Protein AF-A0A3P1AJX9-F1 (afdb_monomer)

Secondary structure (DSSP, 8-state):
-HHHHHHHHHHHHHHHHHHHHHHHHHHHHTT-TTSBSSTT-S-BHHHHHHHHHHHHHHTT-HHHHHHHHH----GGGHHHHHHHHHHHHHHHHHHHHHHHHTT-

Organism: NCBI:txid2488729

Mean pred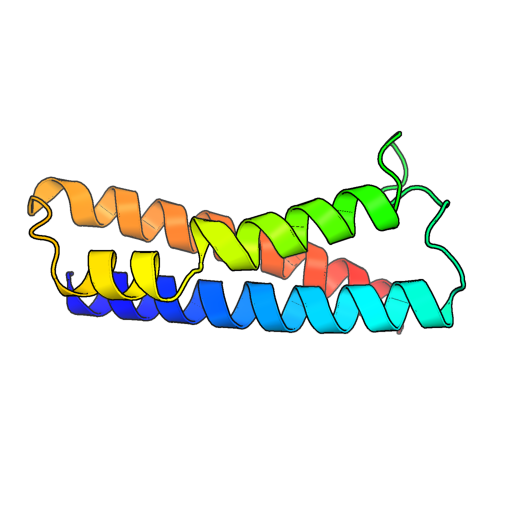icted aligned error: 4.12 Å

Radius of gyration: 15.66 Å; Cα contacts (8 Å, |Δi|>4): 70; chains: 1; bounding box: 35×26×46 Å

Solvent-accessible surface area (backbone atoms only — not comparable to full-atom values): 5819 Å² total; per-residue (Å²): 100,72,67,54,45,46,52,47,50,51,54,40,36,53,48,49,53,53,49,49,53,53,51,48,57,50,35,61,76,66,70,36,44,84,38,60,63,43,97,92,39,94,46,25,34,48,60,52,49,53,50,52,49,48,44,43,63,55,73,46,18,71,68,45,54,50,44,62,70,70,55,84,74,57,82,85,49,45,65,60,53,43,51,50,46,51,51,53,43,52,55,51,48,50,56,50,48,54,56,54,60,77,72,115

Foldseek 3Di:
DLVLLLVLLVLLLVLLVVLLVVLVVVCVVVVQQQPDPDPPDPQGSVNVSVVSVVCSCPVSNPVNSVCSNPDDDDPVCVVVSSVVSVVSSVVSVVVSCVVVVVVD

Sequence (104 aa):
MKKELIEKFERNRDQVNKFKSIYKDHTEKMKAWNNPAFFDSNVTNERYYNELNRTSMIEYSDEQYDAVKIHNFKLEDFPNLIAGLDSQFNALSLLYNEMLGKYN

Nearest PDB structures (foldseek):
  8rz0-assembly1_A  TM=3.842E-01  e=9.068E+00  synthetic construct

Structure (mmCIF, N/CA/C/O backbone):
data_AF-A0A3P1AJX9-F1
#
_entry.id   AF-A0A3P1AJX9-F1
#
loop_
_atom_site.group_PDB
_atom_site.id
_atom_site.type_symbol
_atom_site.label_atom_id
_atom_site.label_alt_id
_atom_site.label_comp_id
_atom_site.label_asym_id
_atom_site.label_entity_id
_atom_site.label_seq_id
_atom_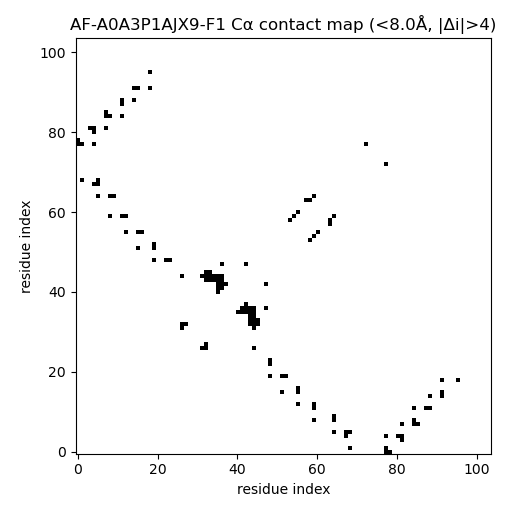site.pdbx_PDB_ins_code
_atom_site.Cartn_x
_atom_site.Cartn_y
_atom_site.Cartn_z
_atom_site.occupancy
_atom_site.B_iso_or_equiv
_atom_site.auth_seq_id
_atom_site.auth_comp_id
_atom_site.auth_asym_id
_atom_site.auth_atom_id
_atom_site.pdbx_PDB_model_num
ATOM 1 N N . MET A 1 1 ? -5.277 7.307 20.808 1.00 86.19 1 MET A N 1
ATOM 2 C CA . MET A 1 1 ? -5.073 5.927 20.321 1.00 86.19 1 MET A CA 1
ATOM 3 C C . MET A 1 1 ? -5.978 5.576 19.144 1.00 86.19 1 MET A C 1
ATOM 5 O O . MET A 1 1 ? -5.439 5.434 18.063 1.00 86.19 1 MET A O 1
ATOM 9 N N . LYS A 1 2 ? -7.320 5.539 19.256 1.00 90.88 2 LYS A N 1
ATOM 10 C CA . LYS A 1 2 ? -8.172 5.263 18.072 1.00 90.88 2 LYS A CA 1
ATOM 11 C C . LYS A 1 2 ? -8.046 6.295 16.945 1.00 90.88 2 LYS A C 1
ATOM 13 O O . LYS A 1 2 ? -7.870 5.915 15.797 1.00 90.88 2 LYS A O 1
ATOM 18 N N . LYS A 1 3 ? -8.068 7.589 17.283 1.00 93.50 3 LYS A N 1
ATOM 19 C CA . LYS A 1 3 ? -7.820 8.674 16.317 1.00 93.50 3 LYS A CA 1
ATOM 20 C C . LYS A 1 3 ? -6.470 8.510 15.605 1.00 93.50 3 LYS A C 1
ATOM 22 O O . LYS A 1 3 ? -6.417 8.543 14.388 1.00 93.50 3 LYS A O 1
ATOM 27 N N . GLU A 1 4 ? -5.418 8.255 16.376 1.00 95.50 4 GLU A N 1
ATOM 28 C CA . GLU A 1 4 ? -4.066 8.044 15.852 1.00 95.50 4 GLU A CA 1
ATOM 29 C C . GLU A 1 4 ? -3.985 6.823 14.926 1.00 95.50 4 GLU A C 1
ATOM 31 O O . GLU A 1 4 ? -3.413 6.919 13.851 1.00 95.50 4 GLU A O 1
ATOM 36 N N . LEU A 1 5 ? -4.615 5.699 15.284 1.00 95.06 5 LEU A N 1
ATOM 37 C CA . LEU A 1 5 ? -4.686 4.521 14.416 1.00 95.06 5 LEU A CA 1
ATOM 38 C C . LEU A 1 5 ? -5.309 4.854 13.049 1.00 95.06 5 LEU A C 1
ATOM 40 O O . LEU A 1 5 ? -4.773 4.449 12.021 1.00 95.06 5 LEU A O 1
ATOM 44 N N . ILE A 1 6 ? -6.409 5.615 13.042 1.00 95.62 6 ILE A N 1
ATOM 45 C CA . ILE A 1 6 ? -7.089 6.052 11.813 1.00 95.62 6 ILE A CA 1
ATOM 46 C C . ILE A 1 6 ? -6.166 6.954 10.982 1.00 95.62 6 ILE A C 1
ATOM 48 O O . ILE A 1 6 ? -5.990 6.706 9.794 1.00 95.62 6 ILE A O 1
ATOM 52 N N . GLU A 1 7 ? -5.534 7.952 11.606 1.00 97.00 7 GLU A N 1
ATOM 53 C CA . GLU A 1 7 ? -4.613 8.880 10.932 1.00 97.00 7 GLU A CA 1
ATOM 54 C C . GLU A 1 7 ? -3.401 8.151 10.330 1.00 97.00 7 GLU A C 1
ATOM 56 O O . GLU A 1 7 ? -2.986 8.436 9.207 1.00 97.00 7 GLU A O 1
ATOM 61 N N . LYS A 1 8 ? -2.839 7.173 11.050 1.00 97.12 8 LYS A N 1
ATOM 62 C CA . LYS A 1 8 ? -1.722 6.349 10.567 1.00 97.12 8 LYS A CA 1
ATOM 63 C C . LYS A 1 8 ? -2.141 5.458 9.403 1.00 97.12 8 LYS A C 1
ATOM 65 O O . LYS A 1 8 ? -1.379 5.319 8.449 1.00 97.12 8 LYS A O 1
ATOM 70 N N . PHE A 1 9 ? -3.335 4.874 9.468 1.00 96.88 9 PHE A N 1
ATOM 71 C CA . PHE A 1 9 ? -3.865 4.058 8.382 1.00 96.88 9 PHE A CA 1
ATOM 72 C C . PHE A 1 9 ? -4.075 4.900 7.118 1.00 96.88 9 PHE A C 1
ATOM 74 O O . PHE A 1 9 ? -3.626 4.515 6.042 1.00 96.88 9 PHE A O 1
ATOM 81 N N . GLU A 1 10 ? -4.699 6.071 7.255 1.00 96.75 10 GLU A N 1
ATOM 82 C CA . GLU A 1 10 ? -4.941 7.008 6.154 1.00 96.75 10 GLU A CA 1
ATOM 83 C C . GLU A 1 10 ? -3.632 7.484 5.516 1.00 96.75 10 GLU A C 1
ATOM 85 O O . GLU A 1 10 ? -3.457 7.378 4.304 1.00 96.75 10 GLU A O 1
ATOM 90 N N . ARG A 1 11 ? -2.647 7.870 6.337 1.00 97.00 11 ARG A N 1
ATOM 91 C CA . ARG A 1 11 ? -1.299 8.222 5.868 1.00 97.00 11 ARG A CA 1
ATOM 92 C C . ARG A 1 11 ? -0.677 7.107 5.021 1.00 97.00 11 ARG A C 1
ATOM 94 O O . ARG A 1 11 ? -0.081 7.380 3.979 1.00 97.00 11 ARG A O 1
ATOM 101 N N . ASN A 1 12 ? -0.774 5.859 5.472 1.00 96.94 12 ASN A N 1
ATOM 102 C CA . ASN A 1 12 ? -0.215 4.724 4.744 1.00 96.94 12 ASN A CA 1
ATOM 103 C C . ASN A 1 12 ? -0.970 4.458 3.434 1.00 96.94 12 ASN A C 1
ATOM 105 O O . ASN A 1 12 ? -0.336 4.222 2.404 1.00 96.94 12 ASN A O 1
ATOM 109 N N . ARG A 1 13 ? -2.304 4.547 3.453 1.00 95.88 13 ARG A N 1
ATOM 110 C CA . ARG A 1 13 ? -3.152 4.432 2.260 1.00 95.88 13 ARG A CA 1
ATOM 111 C C . ARG A 1 13 ? -2.741 5.442 1.189 1.00 95.88 13 ARG A C 1
ATOM 113 O O . ARG A 1 13 ? -2.521 5.065 0.035 1.00 95.88 13 ARG A O 1
ATOM 120 N N . ASP A 1 14 ? -2.592 6.706 1.570 1.00 95.06 14 ASP A N 1
ATOM 121 C CA . ASP A 1 14 ? -2.179 7.775 0.659 1.00 95.06 14 ASP A CA 1
ATOM 122 C C . ASP A 1 14 ? -0.787 7.518 0.087 1.00 95.06 14 ASP A C 1
ATOM 124 O O . ASP A 1 14 ? -0.551 7.677 -1.115 1.00 95.06 14 ASP A O 1
ATOM 128 N N . GLN A 1 15 ? 0.137 7.063 0.932 1.00 94.12 15 GLN A N 1
ATOM 129 C CA . GLN A 1 15 ? 1.492 6.749 0.508 1.00 94.12 15 GLN A CA 1
ATOM 130 C C . GLN A 1 15 ? 1.534 5.594 -0.499 1.00 94.12 15 GLN A C 1
ATOM 132 O O . GLN A 1 15 ? 2.220 5.709 -1.515 1.00 94.12 15 GLN A O 1
ATOM 137 N N . VAL A 1 16 ? 0.794 4.508 -0.255 1.00 95.12 16 VAL A N 1
ATOM 138 C CA . VAL A 1 16 ? 0.693 3.367 -1.179 1.00 95.12 16 VAL A CA 1
ATOM 139 C C . VAL A 1 16 ? 0.149 3.821 -2.527 1.00 95.12 16 VAL A C 1
ATOM 141 O O . VAL A 1 16 ? 0.734 3.502 -3.563 1.00 95.12 16 VAL A O 1
ATOM 144 N N . ASN A 1 17 ? -0.922 4.617 -2.535 1.00 93.81 17 ASN A N 1
ATOM 145 C CA . ASN A 1 17 ? -1.510 5.124 -3.774 1.00 93.81 17 ASN A CA 1
ATOM 146 C C . ASN A 1 17 ? -0.547 6.033 -4.545 1.00 93.81 17 ASN A C 1
ATOM 148 O O . ASN A 1 17 ? -0.385 5.877 -5.759 1.00 93.81 17 ASN A O 1
ATOM 152 N N . LYS A 1 18 ? 0.146 6.933 -3.842 1.00 92.62 18 LYS A N 1
ATOM 153 C CA . LYS A 1 18 ? 1.150 7.816 -4.438 1.00 92.62 18 LYS A CA 1
ATOM 154 C C . LYS A 1 18 ? 2.330 7.031 -5.015 1.00 92.62 18 LYS A C 1
ATOM 156 O O . LYS A 1 18 ? 2.706 7.256 -6.165 1.00 92.62 18 LYS A O 1
ATOM 161 N N . PHE A 1 19 ? 2.892 6.100 -4.243 1.00 92.88 19 PHE A N 1
ATOM 162 C CA . PHE A 1 19 ? 4.002 5.253 -4.679 1.00 92.88 19 PHE A CA 1
ATOM 163 C C . PHE A 1 19 ? 3.617 4.424 -5.904 1.00 92.88 19 PHE A C 1
ATOM 165 O O . PHE A 1 19 ? 4.357 4.409 -6.883 1.00 92.88 19 PHE A O 1
ATOM 172 N N . LYS A 1 20 ? 2.431 3.804 -5.888 1.00 94.25 20 LYS A N 1
ATOM 173 C CA . LYS A 1 20 ? 1.900 3.015 -7.004 1.00 94.25 20 LYS A CA 1
ATOM 174 C C . LYS A 1 20 ? 1.837 3.824 -8.300 1.00 94.25 20 LYS A C 1
ATOM 176 O O . LYS A 1 20 ? 2.265 3.325 -9.338 1.00 94.25 20 LYS A O 1
ATOM 181 N N . SER A 1 21 ? 1.314 5.051 -8.246 1.00 93.38 21 SER A N 1
ATOM 182 C CA . SER A 1 21 ? 1.235 5.925 -9.425 1.00 93.38 21 SER A CA 1
ATOM 183 C C . SER A 1 21 ? 2.624 6.235 -9.978 1.00 93.38 21 SER A C 1
ATOM 185 O O . SER A 1 21 ? 2.878 6.032 -11.158 1.00 93.38 21 SER A O 1
ATOM 187 N N . ILE A 1 22 ? 3.544 6.653 -9.108 1.00 91.69 22 ILE A N 1
ATOM 188 C CA . ILE A 1 22 ? 4.897 7.049 -9.514 1.00 91.69 22 ILE A CA 1
ATOM 189 C C . ILE A 1 22 ? 5.685 5.856 -10.055 1.00 91.69 22 ILE A C 1
ATOM 191 O O . ILE A 1 22 ? 6.372 5.984 -11.065 1.00 91.69 22 ILE A O 1
ATOM 195 N N . TYR A 1 23 ? 5.547 4.686 -9.428 1.00 93.62 23 TYR A N 1
ATOM 196 C CA . TYR A 1 23 ? 6.175 3.456 -9.895 1.00 93.62 23 TYR A CA 1
ATOM 197 C C . TYR A 1 23 ? 5.686 3.074 -11.295 1.00 93.62 23 TYR A C 1
ATOM 199 O O . TYR A 1 23 ? 6.505 2.787 -12.163 1.00 93.62 23 TYR A O 1
ATOM 207 N N . LYS A 1 24 ? 4.370 3.136 -11.545 1.00 94.88 24 LYS A N 1
ATOM 208 C CA . LYS A 1 24 ? 3.794 2.876 -12.872 1.00 94.88 24 LYS A CA 1
ATOM 209 C C . LYS A 1 24 ? 4.381 3.808 -13.926 1.00 94.88 24 LYS A C 1
ATOM 211 O O . LYS A 1 24 ? 4.941 3.330 -14.909 1.00 94.88 24 LYS A O 1
ATOM 216 N N . ASP A 1 25 ? 4.281 5.116 -13.698 1.00 93.19 25 ASP A N 1
ATOM 217 C CA . ASP A 1 25 ? 4.745 6.130 -14.649 1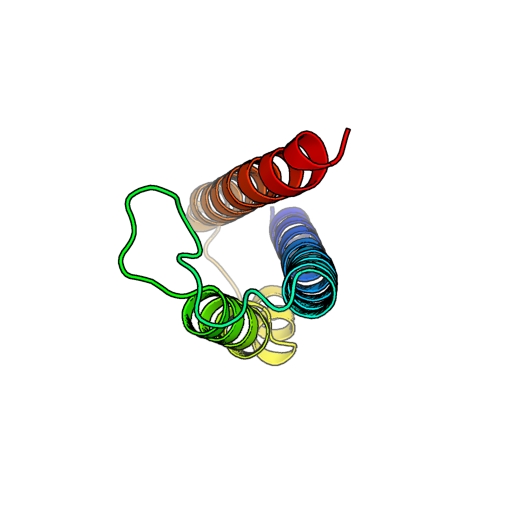.00 93.19 25 ASP A CA 1
ATOM 218 C C . ASP A 1 25 ? 6.237 5.944 -14.950 1.00 93.19 25 ASP A C 1
ATOM 220 O O . ASP A 1 25 ? 6.688 6.031 -16.096 1.00 93.19 25 ASP A O 1
ATOM 224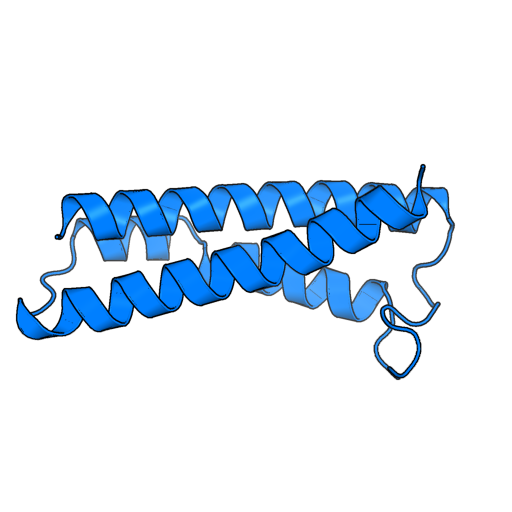 N N . HIS A 1 26 ? 7.010 5.627 -13.910 1.00 89.19 26 HIS A N 1
ATOM 225 C CA . HIS A 1 26 ? 8.422 5.322 -14.023 1.00 89.19 26 HIS A CA 1
ATOM 226 C C . HIS A 1 26 ? 8.682 4.092 -14.914 1.00 89.19 26 HIS A C 1
ATOM 228 O O . HIS A 1 26 ? 9.456 4.171 -15.876 1.00 89.19 26 HIS A O 1
ATOM 234 N N . THR A 1 27 ? 8.031 2.963 -14.624 1.00 92.19 27 THR A N 1
ATOM 235 C CA . THR A 1 27 ? 8.216 1.717 -15.377 1.00 92.19 27 THR A CA 1
ATOM 236 C C . THR A 1 27 ? 7.774 1.858 -16.836 1.00 92.19 27 THR A C 1
ATOM 238 O O . THR A 1 27 ? 8.460 1.349 -17.729 1.00 92.19 27 THR A O 1
ATOM 241 N N . GLU A 1 28 ? 6.687 2.589 -17.102 1.00 93.81 28 GLU A N 1
ATOM 242 C CA . GLU A 1 28 ? 6.214 2.898 -18.456 1.00 93.81 28 GLU A CA 1
ATOM 243 C C . GLU A 1 28 ? 7.225 3.745 -19.230 1.00 93.81 28 GLU A C 1
ATOM 245 O O . GLU A 1 28 ? 7.609 3.380 -20.345 1.00 93.81 28 GLU A O 1
ATOM 250 N N . LYS A 1 29 ? 7.722 4.832 -18.624 1.00 92.44 29 LYS A N 1
ATOM 251 C CA . LYS A 1 29 ? 8.718 5.722 -19.240 1.00 92.44 29 LYS A CA 1
ATOM 252 C C . LYS A 1 29 ? 9.997 4.977 -19.624 1.00 92.44 29 LYS A C 1
ATOM 254 O O . LYS A 1 29 ? 10.560 5.237 -20.686 1.00 92.44 29 LYS A O 1
ATOM 259 N N . MET A 1 30 ? 10.440 4.041 -18.787 1.00 90.56 30 MET A N 1
ATOM 260 C CA . MET A 1 30 ? 11.636 3.231 -19.039 1.00 90.56 30 MET A CA 1
ATOM 261 C C . MET A 1 30 ? 11.380 2.003 -19.919 1.00 90.56 30 MET A C 1
ATOM 263 O O . MET A 1 30 ? 12.334 1.314 -20.274 1.00 90.56 30 MET A O 1
ATOM 267 N N . LYS A 1 31 ? 10.117 1.701 -20.258 1.00 94.12 31 LYS A N 1
ATOM 268 C CA . LYS A 1 31 ? 9.706 0.460 -20.940 1.00 94.12 31 LYS A CA 1
ATOM 269 C C . LYS A 1 31 ? 10.256 -0.795 -20.243 1.00 94.12 31 LYS A C 1
ATOM 271 O O . LYS A 1 31 ? 10.696 -1.739 -20.894 1.00 94.12 31 LYS A O 1
ATOM 276 N N . ALA A 1 32 ? 10.241 -0.792 -18.911 1.00 92.69 32 ALA A N 1
ATOM 277 C CA . ALA A 1 32 ? 10.976 -1.743 -18.075 1.00 92.69 32 ALA A CA 1
ATOM 278 C C . ALA A 1 32 ? 10.090 -2.809 -17.405 1.00 92.69 32 ALA A C 1
ATOM 280 O O . ALA A 1 32 ? 10.540 -3.476 -16.478 1.00 92.69 32 ALA A O 1
ATOM 281 N N . TRP A 1 33 ? 8.845 -2.998 -17.852 1.00 94.50 33 TRP A N 1
ATOM 282 C CA . TRP A 1 33 ? 7.880 -3.915 -17.224 1.00 94.50 33 TRP A CA 1
ATOM 283 C C . TRP A 1 33 ? 8.418 -5.338 -17.001 1.00 94.50 33 TRP A C 1
ATOM 285 O O . TRP A 1 33 ? 8.210 -5.911 -15.932 1.00 94.50 33 TRP A O 1
ATOM 295 N N . ASN A 1 34 ? 9.184 -5.854 -17.966 1.00 95.44 34 ASN A N 1
ATOM 296 C CA . ASN A 1 34 ? 9.781 -7.193 -17.923 1.00 95.44 34 ASN A CA 1
ATOM 297 C C . ASN A 1 34 ? 11.156 -7.244 -17.237 1.00 95.44 34 ASN A C 1
ATOM 299 O O . ASN A 1 34 ? 11.701 -8.329 -17.044 1.00 95.44 34 ASN A O 1
ATOM 303 N N . ASN A 1 35 ? 11.728 -6.094 -16.874 1.00 92.94 35 ASN A N 1
ATOM 304 C CA . ASN A 1 35 ? 12.997 -6.044 -16.155 1.00 92.94 35 ASN A CA 1
ATOM 305 C C . ASN A 1 35 ? 12.778 -6.422 -14.680 1.00 92.94 35 ASN A C 1
ATOM 307 O O . ASN A 1 35 ? 11.671 -6.234 -14.162 1.00 92.94 35 ASN A O 1
ATOM 311 N N . PRO A 1 36 ? 13.822 -6.898 -13.982 1.00 92.62 36 PRO A N 1
ATOM 312 C CA . PRO A 1 36 ? 13.793 -7.060 -12.533 1.00 92.62 36 PRO A CA 1
ATOM 313 C C . PRO A 1 36 ? 13.373 -5.771 -11.812 1.00 92.62 36 PRO A C 1
ATOM 315 O O . PRO A 1 36 ? 13.853 -4.685 -12.141 1.00 92.62 36 PRO A O 1
ATOM 318 N N . ALA A 1 37 ? 12.493 -5.899 -10.817 1.00 88.69 37 ALA A N 1
ATOM 319 C CA . ALA A 1 37 ? 12.079 -4.805 -9.936 1.00 88.69 37 ALA A CA 1
ATOM 320 C C . ALA A 1 37 ? 13.186 -4.412 -8.947 1.00 88.69 37 ALA A C 1
ATOM 322 O O . ALA A 1 37 ? 13.313 -3.248 -8.569 1.00 88.69 37 ALA A O 1
ATOM 323 N N . PHE A 1 38 ? 14.014 -5.387 -8.563 1.00 86.19 38 PHE A N 1
ATOM 324 C CA . PHE A 1 38 ? 15.148 -5.222 -7.660 1.00 86.19 38 PHE A CA 1
ATOM 325 C C . PHE A 1 38 ? 16.368 -5.938 -8.238 1.00 86.19 38 PHE A C 1
ATOM 327 O O . PHE A 1 38 ? 16.219 -6.934 -8.942 1.00 86.19 38 PHE A O 1
ATOM 334 N N . PHE A 1 39 ? 17.565 -5.432 -7.930 1.00 80.88 39 PHE A N 1
ATOM 335 C CA . PHE A 1 39 ? 18.827 -5.884 -8.529 1.00 80.88 39 PHE A CA 1
ATOM 336 C C . PHE A 1 39 ? 19.072 -7.396 -8.364 1.00 80.88 39 PHE A C 1
ATOM 338 O O . PHE A 1 39 ? 19.468 -8.049 -9.324 1.00 80.88 39 PHE A O 1
ATOM 345 N N . ASP A 1 40 ? 18.726 -7.956 -7.201 1.00 78.25 40 ASP A N 1
ATOM 346 C CA . ASP A 1 40 ? 18.914 -9.378 -6.875 1.00 78.25 40 ASP A CA 1
ATOM 347 C C . ASP A 1 40 ? 17.607 -10.194 -6.905 1.00 78.25 40 ASP A C 1
ATOM 349 O O . ASP A 1 40 ? 17.513 -11.263 -6.300 1.00 78.25 40 ASP A O 1
ATOM 353 N N . SER A 1 41 ? 16.558 -9.694 -7.568 1.00 82.81 41 SER A N 1
ATOM 354 C CA . SER A 1 41 ? 15.242 -10.340 -7.574 1.00 82.81 41 SER A CA 1
ATOM 355 C C . SER A 1 41 ? 14.849 -10.874 -8.946 1.00 82.81 41 SER A C 1
ATOM 357 O O . SER A 1 41 ? 15.010 -10.235 -9.978 1.00 82.81 41 SER A O 1
ATOM 359 N N . ASN A 1 42 ? 14.219 -12.040 -8.939 1.00 88.44 42 ASN A N 1
ATOM 360 C CA . ASN A 1 42 ? 13.504 -12.645 -10.059 1.00 88.44 42 ASN A CA 1
ATOM 361 C C . ASN A 1 42 ? 12.051 -12.131 -10.196 1.00 88.44 42 ASN A C 1
ATOM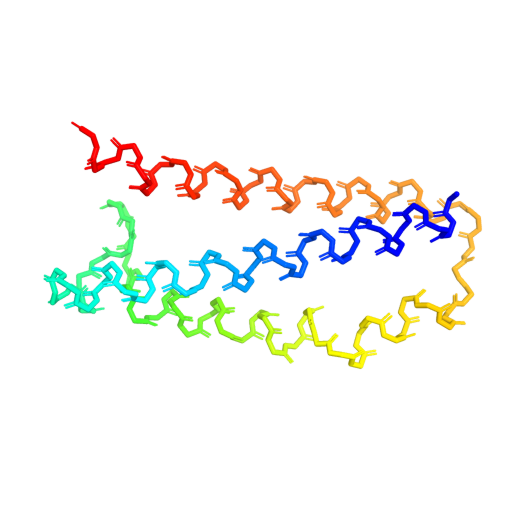 363 O O . ASN A 1 42 ? 11.275 -12.650 -10.999 1.00 88.44 42 ASN A O 1
ATOM 367 N N . VAL A 1 43 ? 11.664 -11.109 -9.427 1.00 92.44 43 VAL A N 1
ATOM 368 C CA . VAL A 1 43 ? 10.380 -10.411 -9.556 1.00 92.44 43 VAL A CA 1
ATOM 369 C C . VAL A 1 43 ? 10.508 -9.313 -10.609 1.00 92.44 43 VAL A C 1
ATOM 371 O O . VAL A 1 43 ? 11.363 -8.441 -10.489 1.00 92.44 43 VAL A O 1
ATOM 374 N N . THR A 1 44 ? 9.650 -9.334 -11.628 1.00 95.19 44 THR A N 1
ATOM 375 C CA . THR A 1 44 ? 9.587 -8.273 -12.644 1.00 95.19 44 THR A CA 1
ATOM 376 C C . THR A 1 44 ? 8.893 -7.019 -12.108 1.00 95.19 44 THR A C 1
ATOM 378 O O . THR A 1 44 ? 8.085 -7.106 -11.177 1.00 95.19 44 THR A O 1
ATOM 381 N N . ASN A 1 45 ? 9.156 -5.856 -12.714 1.00 94.06 45 ASN A N 1
ATOM 382 C CA . ASN A 1 45 ? 8.445 -4.615 -12.375 1.00 94.06 45 ASN A CA 1
ATOM 383 C C . ASN A 1 45 ? 6.919 -4.777 -12.516 1.00 94.06 45 ASN A C 1
ATOM 385 O O . ASN A 1 45 ? 6.170 -4.292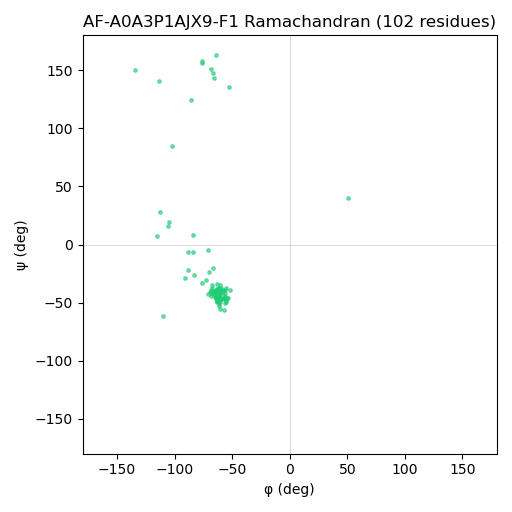 -11.673 1.00 94.06 45 ASN A O 1
ATOM 389 N N . GLU A 1 46 ? 6.449 -5.520 -13.523 1.00 95.94 46 GLU A N 1
ATOM 390 C CA . GLU A 1 46 ? 5.024 -5.846 -13.682 1.00 95.94 46 GLU A CA 1
ATOM 391 C C . GLU A 1 46 ? 4.471 -6.629 -12.489 1.00 95.94 46 GLU A C 1
ATOM 393 O O . GLU A 1 46 ? 3.445 -6.258 -11.916 1.00 95.94 46 GLU A O 1
ATOM 398 N N . ARG A 1 47 ? 5.161 -7.696 -12.071 1.00 95.81 47 ARG A N 1
ATOM 399 C CA . ARG A 1 47 ? 4.710 -8.516 -10.944 1.00 95.81 47 ARG A CA 1
ATOM 400 C C . ARG A 1 47 ? 4.684 -7.715 -9.645 1.00 95.81 47 ARG A C 1
ATOM 402 O O . ARG A 1 47 ? 3.735 -7.847 -8.878 1.00 95.81 47 ARG A O 1
ATOM 409 N N . TYR A 1 48 ? 5.695 -6.882 -9.409 1.00 94.19 48 TYR A N 1
ATOM 410 C CA . TYR A 1 48 ? 5.730 -6.020 -8.231 1.00 94.19 48 TYR A CA 1
ATOM 411 C C . TYR A 1 48 ? 4.627 -4.955 -8.264 1.00 94.19 48 TYR A C 1
ATOM 413 O O . TYR A 1 48 ? 3.933 -4.761 -7.268 1.00 94.19 48 TYR A O 1
ATOM 421 N N . TYR A 1 49 ? 4.391 -4.322 -9.416 1.00 95.44 49 TYR A N 1
ATOM 422 C CA . TYR A 1 49 ? 3.295 -3.368 -9.581 1.00 95.44 49 TYR A CA 1
ATOM 423 C C . TYR A 1 49 ? 1.922 -4.000 -9.333 1.00 95.44 49 TYR A C 1
ATOM 425 O O . TYR A 1 49 ? 1.080 -3.402 -8.664 1.00 95.44 49 TYR A O 1
ATOM 433 N N . ASN A 1 50 ? 1.697 -5.218 -9.828 1.00 95.88 50 ASN A N 1
ATOM 434 C CA . ASN A 1 50 ? 0.455 -5.943 -9.578 1.00 95.88 50 ASN A CA 1
ATOM 435 C C . ASN A 1 50 ? 0.247 -6.212 -8.084 1.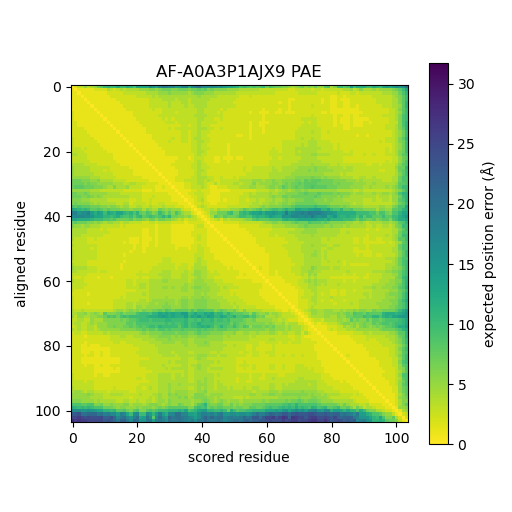00 95.88 50 ASN A C 1
ATOM 437 O O . ASN A 1 50 ? -0.877 -6.079 -7.598 1.00 95.88 50 ASN A O 1
ATOM 441 N N . GLU A 1 51 ? 1.317 -6.510 -7.345 1.00 94.44 51 GLU A N 1
ATOM 442 C CA . GLU A 1 51 ? 1.246 -6.672 -5.893 1.00 94.44 51 GLU A CA 1
ATOM 443 C C . GLU A 1 51 ? 0.951 -5.343 -5.184 1.00 94.44 51 GLU A C 1
ATOM 445 O O . GLU A 1 51 ? 0.039 -5.289 -4.364 1.00 94.44 51 GLU A O 1
ATOM 450 N N . LEU A 1 52 ? 1.612 -4.241 -5.563 1.00 93.50 52 LEU A N 1
ATOM 451 C CA . LEU A 1 52 ? 1.274 -2.902 -5.055 1.00 93.50 52 LEU A CA 1
ATOM 452 C C . LEU A 1 52 ? -0.191 -2.548 -5.319 1.00 93.50 52 LEU A C 1
ATOM 454 O O . LEU A 1 52 ? -0.870 -1.978 -4.461 1.00 93.50 52 LEU A O 1
ATOM 458 N N . ASN A 1 53 ? -0.692 -2.875 -6.512 1.00 95.12 53 ASN A N 1
ATOM 459 C CA . ASN A 1 53 ? -2.079 -2.633 -6.863 1.00 95.12 53 ASN A CA 1
ATOM 460 C C . ASN A 1 53 ? -3.019 -3.477 -5.996 1.00 95.12 53 ASN A C 1
ATOM 462 O O . ASN A 1 53 ? -3.961 -2.927 -5.424 1.00 95.12 53 ASN A O 1
ATOM 466 N N . ARG A 1 54 ? -2.722 -4.768 -5.807 1.00 95.31 54 ARG A N 1
ATOM 467 C CA . ARG A 1 54 ? -3.458 -5.655 -4.897 1.00 95.31 54 ARG A CA 1
ATOM 468 C C . ARG A 1 54 ? -3.481 -5.099 -3.472 1.00 95.31 54 ARG A C 1
ATOM 470 O O . ARG A 1 54 ? -4.561 -4.960 -2.906 1.00 95.31 54 ARG A O 1
ATOM 477 N N . THR A 1 55 ? -2.331 -4.724 -2.916 1.00 93.31 55 THR A N 1
ATOM 478 C CA . THR A 1 55 ? -2.221 -4.126 -1.576 1.00 93.31 55 THR A CA 1
ATOM 479 C C . THR A 1 55 ? -3.063 -2.857 -1.464 1.00 93.31 55 THR A C 1
ATOM 481 O O . THR A 1 55 ? -3.829 -2.714 -0.513 1.00 93.31 55 THR A O 1
ATOM 484 N N . SER A 1 56 ? -3.014 -1.970 -2.465 1.00 94.06 56 SER A N 1
ATOM 485 C CA . SER A 1 56 ? -3.838 -0.752 -2.470 1.00 94.06 56 SER A CA 1
ATOM 486 C C . SER A 1 56 ? -5.344 -1.036 -2.501 1.00 94.06 56 SER A C 1
ATOM 488 O O . SER A 1 56 ? -6.116 -0.296 -1.905 1.00 94.06 56 SER A O 1
ATOM 490 N N . MET A 1 57 ? -5.760 -2.109 -3.182 1.00 94.38 57 MET A N 1
ATOM 491 C CA . MET A 1 57 ? -7.168 -2.462 -3.375 1.00 94.38 57 MET A CA 1
ATOM 492 C C . MET A 1 57 ? -7.745 -3.333 -2.263 1.00 94.38 57 MET A C 1
ATOM 494 O O . MET A 1 57 ? -8.960 -3.398 -2.140 1.00 94.38 57 MET A O 1
ATOM 498 N N . ILE A 1 58 ? -6.910 -4.047 -1.508 1.00 93.75 58 ILE A N 1
ATOM 499 C CA . ILE A 1 58 ? -7.365 -4.995 -0.486 1.00 93.75 58 ILE A CA 1
ATOM 500 C C . ILE A 1 58 ? -7.041 -4.455 0.901 1.00 93.75 58 ILE A C 1
ATOM 502 O O . ILE A 1 58 ? -7.948 -4.210 1.693 1.00 93.75 58 ILE A O 1
ATOM 506 N N . GLU A 1 59 ? -5.756 -4.250 1.186 1.00 92.81 59 GLU A N 1
ATOM 507 C CA . GLU A 1 59 ? -5.265 -3.907 2.526 1.00 92.81 59 GLU A CA 1
ATOM 508 C C . GLU A 1 59 ? -5.551 -2.444 2.880 1.00 92.81 59 GLU A C 1
ATOM 510 O O . GLU A 1 59 ? -5.863 -2.141 4.027 1.00 92.81 59 GLU A O 1
ATOM 515 N N . TYR A 1 60 ? -5.525 -1.559 1.881 1.00 95.12 60 TYR A N 1
ATOM 516 C CA . TYR A 1 60 ? -5.821 -0.127 2.016 1.00 95.12 60 TYR A CA 1
ATOM 517 C C . TYR A 1 60 ? -7.115 0.296 1.304 1.00 95.12 60 TYR A C 1
ATOM 519 O O . TYR A 1 60 ? -7.259 1.445 0.875 1.00 95.12 60 TYR A O 1
ATOM 527 N N . SER A 1 61 ? -8.051 -0.646 1.180 1.00 93.88 61 SER A N 1
ATOM 528 C CA . SER A 1 61 ? -9.388 -0.418 0.627 1.00 93.88 61 SER A CA 1
ATOM 529 C C . SER A 1 61 ? -10.224 0.546 1.472 1.00 93.88 61 SER A C 1
ATOM 531 O O . SER A 1 61 ? -9.934 0.786 2.650 1.00 93.88 61 SER A O 1
ATOM 533 N N . ASP A 1 62 ? -11.292 1.081 0.875 1.00 92.44 62 ASP A N 1
ATOM 534 C CA . ASP A 1 62 ? -12.285 1.873 1.605 1.00 92.44 62 ASP A CA 1
ATOM 535 C C . ASP A 1 62 ? -12.969 1.034 2.688 1.00 92.44 62 ASP A C 1
ATOM 537 O O . ASP A 1 62 ? -13.142 1.502 3.810 1.00 92.44 62 ASP A O 1
ATOM 541 N N . GLU A 1 63 ? -13.247 -0.239 2.406 1.00 93.69 63 GLU A N 1
ATOM 542 C CA . GLU A 1 63 ? -13.838 -1.165 3.366 1.00 93.69 63 GLU A CA 1
ATOM 543 C C . GLU A 1 63 ? -12.932 -1.389 4.582 1.00 93.69 63 GLU A C 1
ATOM 545 O O . GLU A 1 63 ? -13.417 -1.402 5.714 1.00 93.69 63 GLU A O 1
ATOM 550 N N . GLN A 1 64 ? -11.616 -1.533 4.383 1.00 93.31 64 GLN A N 1
ATOM 551 C CA . GLN A 1 64 ? -10.669 -1.635 5.500 1.00 93.31 64 GLN A CA 1
ATOM 552 C C . GLN A 1 64 ? -10.548 -0.318 6.266 1.00 93.31 64 GLN A C 1
ATOM 554 O O . GLN A 1 64 ? -10.496 -0.324 7.497 1.00 93.31 64 GLN A O 1
ATOM 559 N N . TYR A 1 65 ? -10.550 0.819 5.570 1.00 92.62 65 TYR A N 1
ATOM 560 C CA . TYR A 1 65 ? -10.519 2.125 6.222 1.00 92.62 65 TYR A CA 1
ATOM 561 C C . TYR A 1 65 ? -11.752 2.345 7.108 1.00 92.62 65 TYR A C 1
ATOM 563 O O . TYR A 1 65 ? -11.630 2.761 8.265 1.00 92.62 65 TYR A O 1
ATOM 571 N N . ASP A 1 66 ? -12.935 1.998 6.606 1.00 92.88 66 ASP A N 1
ATOM 572 C CA . ASP A 1 66 ? -14.176 2.056 7.369 1.00 92.88 66 ASP A CA 1
ATOM 573 C C . ASP A 1 66 ? -14.171 1.055 8.524 1.00 92.88 66 ASP A C 1
ATOM 575 O O . ASP A 1 66 ? -14.555 1.415 9.641 1.00 92.88 66 ASP A O 1
ATOM 579 N N . ALA A 1 67 ? -13.643 -0.156 8.314 1.00 91.38 67 ALA A N 1
ATOM 580 C CA . ALA A 1 67 ? -13.453 -1.134 9.378 1.00 91.38 67 ALA A CA 1
ATOM 581 C C . ALA A 1 67 ? -12.598 -0.562 10.520 1.00 91.38 67 ALA A C 1
ATOM 583 O O . ALA A 1 67 ? -13.006 -0.640 11.676 1.00 91.38 67 ALA A O 1
ATOM 584 N N . VAL A 1 68 ? -11.473 0.099 10.231 1.00 90.88 68 VAL A N 1
ATOM 585 C CA . VAL A 1 68 ? -10.621 0.728 11.261 1.00 90.88 68 VAL A CA 1
ATOM 586 C C . VAL A 1 68 ? -11.372 1.814 12.046 1.00 90.88 68 VAL A C 1
ATOM 588 O O . VAL A 1 68 ? -11.180 1.954 13.260 1.00 90.88 68 VAL A O 1
ATOM 591 N N . LYS A 1 69 ? -12.275 2.559 11.399 1.00 89.81 69 LYS A N 1
ATOM 592 C CA . LYS A 1 69 ? -13.091 3.592 12.060 1.00 89.81 69 LYS A CA 1
ATOM 593 C C . LY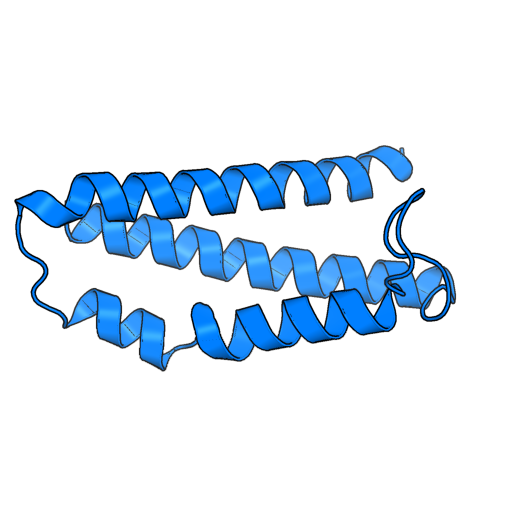S A 1 69 ? -14.152 3.008 12.983 1.00 89.81 69 LYS A C 1
ATOM 595 O O . LYS A 1 69 ? -14.357 3.526 14.084 1.00 89.81 69 LYS A O 1
ATOM 600 N N . ILE A 1 70 ? -14.839 1.951 12.560 1.00 90.88 70 ILE A N 1
ATOM 601 C CA . ILE A 1 70 ? -15.987 1.408 13.300 1.00 90.88 70 ILE A CA 1
ATOM 602 C C . ILE A 1 70 ? -15.586 0.329 14.304 1.00 90.88 70 ILE A C 1
ATOM 604 O O . ILE A 1 70 ? -16.237 0.192 15.337 1.00 90.88 70 ILE A O 1
ATOM 608 N N . HIS A 1 71 ? -14.503 -0.404 14.046 1.00 88.81 71 HIS A N 1
ATOM 609 C CA . HIS A 1 71 ? -14.101 -1.530 14.874 1.00 88.81 71 HIS A CA 1
ATOM 610 C C . HIS A 1 71 ? -13.683 -1.074 16.278 1.00 88.81 71 HIS A C 1
ATOM 612 O O . HIS A 1 71 ? -13.087 -0.006 16.483 1.00 88.81 71 HIS A O 1
ATOM 618 N N . ASN A 1 72 ? -14.026 -1.898 17.265 1.00 84.56 72 ASN A N 1
ATOM 619 C CA . ASN A 1 72 ? -13.689 -1.680 18.665 1.00 84.56 72 ASN A CA 1
ATOM 620 C C . ASN A 1 72 ? -12.510 -2.573 19.038 1.00 84.56 72 ASN A C 1
ATOM 622 O O . ASN A 1 72 ? -12.683 -3.673 19.554 1.00 84.56 72 ASN A O 1
ATOM 626 N N . PHE A 1 73 ? -11.309 -2.074 18.757 1.00 85.44 73 PHE A N 1
ATOM 627 C CA . PHE A 1 73 ? -10.065 -2.693 19.202 1.00 85.44 73 PHE A CA 1
ATOM 628 C C . PHE A 1 73 ? -9.939 -2.610 20.722 1.00 85.44 73 PHE A C 1
ATOM 630 O O . PHE A 1 73 ? -10.384 -1.631 21.337 1.00 85.44 73 PHE A O 1
ATOM 637 N N . LYS A 1 74 ? -9.299 -3.612 21.333 1.00 88.12 74 LYS A N 1
ATOM 638 C CA . LYS A 1 74 ? -8.958 -3.525 22.751 1.00 88.12 74 LYS A CA 1
ATOM 639 C C . LYS A 1 74 ? -7.885 -2.468 22.947 1.00 88.12 74 LYS A C 1
ATOM 641 O O . LYS A 1 74 ? -7.070 -2.206 22.062 1.00 88.12 74 LYS A O 1
ATOM 646 N N . LEU A 1 75 ? -7.883 -1.855 24.128 1.00 85.75 75 LEU A N 1
ATOM 647 C CA . LEU A 1 75 ? -6.951 -0.776 24.430 1.00 85.75 75 LEU A CA 1
ATOM 648 C C . LEU A 1 75 ? -5.485 -1.243 24.312 1.00 85.75 75 LEU A C 1
ATOM 650 O O . LEU A 1 75 ? -4.643 -0.493 23.820 1.00 85.75 75 LEU A O 1
ATOM 654 N N . GLU A 1 76 ? -5.203 -2.486 24.714 1.00 91.69 76 GLU A N 1
ATOM 655 C CA . GLU A 1 76 ? -3.873 -3.099 24.629 1.00 91.69 76 GLU A CA 1
ATOM 656 C C . GLU A 1 76 ? -3.363 -3.349 23.198 1.00 91.69 76 GLU A C 1
ATOM 658 O O . GLU A 1 76 ? -2.153 -3.458 23.004 1.00 91.69 76 GLU A O 1
ATOM 663 N N . ASP A 1 77 ? -4.241 -3.391 22.190 1.00 91.44 77 ASP A N 1
ATOM 664 C CA . ASP A 1 77 ? -3.858 -3.716 20.809 1.00 91.44 77 ASP A CA 1
ATOM 665 C C . ASP A 1 77 ? -3.317 -2.493 20.048 1.00 91.44 77 ASP A C 1
ATOM 667 O O . ASP A 1 77 ? -2.515 -2.630 19.120 1.00 91.44 77 ASP A O 1
ATOM 671 N N . PHE A 1 78 ? -3.730 -1.280 20.440 1.00 92.19 78 PHE A N 1
ATOM 672 C CA . PHE A 1 78 ? -3.395 -0.044 19.721 1.00 92.19 78 PHE A CA 1
ATOM 673 C C . PHE A 1 78 ? -1.892 0.178 19.507 1.00 92.19 78 PHE A C 1
ATOM 675 O O . PHE A 1 78 ? -1.529 0.512 18.377 1.00 92.19 78 PHE A O 1
ATOM 682 N N . PRO A 1 79 ? -1.006 0.003 20.511 1.00 94.69 79 PRO A N 1
ATOM 683 C CA . PRO A 1 79 ? 0.424 0.232 20.318 1.00 94.69 79 PRO A CA 1
ATOM 684 C C . PRO A 1 79 ? 1.022 -0.652 19.220 1.00 94.69 79 PRO A C 1
ATOM 686 O O . PRO A 1 79 ? 1.776 -0.163 18.381 1.00 94.69 79 PRO A O 1
ATOM 689 N N . ASN A 1 80 ? 0.636 -1.930 19.175 1.00 95.38 80 ASN A N 1
ATOM 690 C CA . ASN A 1 80 ? 1.139 -2.877 18.181 1.00 95.38 80 ASN A CA 1
ATOM 691 C C . ASN A 1 80 ? 0.616 -2.553 16.777 1.00 95.38 80 ASN A C 1
ATOM 693 O O . ASN A 1 80 ? 1.377 -2.594 15.811 1.00 95.38 80 ASN A O 1
ATOM 697 N N . LEU A 1 81 ? -0.663 -2.183 16.665 1.00 94.56 81 LEU A N 1
ATOM 698 C CA . LEU A 1 81 ? -1.263 -1.781 15.391 1.00 94.56 81 LEU A CA 1
ATOM 699 C C . LEU A 1 81 ? -0.603 -0.513 14.830 1.00 94.56 81 LEU A C 1
ATOM 701 O O . LEU A 1 81 ? -0.239 -0.471 13.656 1.00 94.56 81 LEU A O 1
ATOM 705 N N . ILE A 1 82 ? -0.395 0.500 15.675 1.00 96.06 82 ILE A N 1
ATOM 706 C CA . ILE A 1 82 ? 0.264 1.755 15.289 1.00 96.06 82 ILE A CA 1
ATOM 707 C C . ILE A 1 82 ? 1.722 1.501 14.891 1.00 96.06 82 ILE A C 1
ATOM 709 O O . ILE A 1 82 ? 2.154 1.976 13.840 1.00 96.06 82 ILE A O 1
ATOM 713 N N . ALA A 1 83 ? 2.464 0.708 15.671 1.00 97.19 83 ALA A N 1
ATOM 714 C CA . ALA A 1 83 ? 3.846 0.352 15.353 1.00 97.19 83 ALA A CA 1
ATOM 715 C C . ALA A 1 83 ? 3.957 -0.407 14.020 1.00 97.19 83 ALA A C 1
ATOM 717 O O . ALA A 1 83 ? 4.864 -0.142 13.229 1.00 97.19 83 ALA A O 1
ATOM 718 N N . GLY A 1 84 ? 3.008 -1.305 13.736 1.00 97.00 84 GLY A N 1
ATOM 719 C CA . GLY A 1 84 ? 2.913 -1.995 12.451 1.00 97.00 84 GLY A CA 1
ATOM 720 C C . GLY A 1 84 ? 2.716 -1.025 11.286 1.00 97.00 84 GLY A C 1
ATOM 721 O O . GLY A 1 84 ? 3.449 -1.092 10.298 1.00 97.00 84 GLY A O 1
ATOM 722 N N . LEU A 1 85 ? 1.790 -0.070 11.420 1.00 96.88 85 LEU A N 1
ATOM 723 C CA . LEU A 1 85 ? 1.562 0.960 10.402 1.00 96.88 85 LEU A CA 1
ATOM 724 C C . LEU A 1 85 ? 2.791 1.856 10.204 1.00 96.88 85 LEU A C 1
ATOM 726 O O . LEU A 1 85 ? 3.142 2.169 9.068 1.00 96.88 85 LEU A O 1
ATOM 730 N N . ASP A 1 86 ? 3.484 2.248 11.272 1.00 97.62 86 ASP A N 1
ATOM 731 C CA . ASP A 1 86 ? 4.718 3.032 11.163 1.00 97.62 86 ASP A CA 1
ATOM 732 C C . ASP A 1 86 ? 5.851 2.257 10.483 1.00 97.62 86 ASP A C 1
ATOM 734 O O . ASP A 1 86 ? 6.555 2.813 9.639 1.00 97.62 86 ASP A O 1
ATOM 738 N N . SER A 1 87 ? 5.998 0.965 10.776 1.00 97.12 87 SER A N 1
ATOM 739 C CA . SER A 1 87 ? 6.977 0.110 10.101 1.00 97.12 87 SER A CA 1
ATOM 740 C C . SER A 1 87 ? 6.707 0.013 8.594 1.00 97.12 87 SER A C 1
ATOM 742 O O . SER A 1 87 ? 7.621 0.220 7.793 1.00 97.12 87 SER A O 1
ATOM 744 N N . GLN A 1 88 ? 5.448 -0.207 8.202 1.00 94.19 88 GLN A N 1
ATOM 745 C CA . GLN A 1 88 ? 5.044 -0.271 6.792 1.00 94.19 88 GLN A CA 1
ATOM 746 C C . GLN A 1 88 ? 5.291 1.058 6.062 1.00 94.19 88 GLN A C 1
ATOM 748 O O . GLN A 1 88 ? 5.844 1.062 4.961 1.00 94.19 88 GLN A O 1
ATOM 753 N N . PHE A 1 89 ? 4.953 2.187 6.695 1.00 95.81 89 PHE A N 1
ATOM 754 C CA . PHE A 1 89 ? 5.200 3.524 6.149 1.00 95.81 89 PHE A CA 1
ATOM 755 C C . PHE A 1 89 ? 6.688 3.778 5.896 1.00 95.81 89 PHE A C 1
ATOM 757 O O . PHE A 1 89 ? 7.086 4.268 4.836 1.00 95.81 89 PHE A O 1
ATOM 764 N N . ASN A 1 90 ? 7.531 3.439 6.871 1.00 94.25 90 ASN A N 1
ATOM 765 C CA . ASN A 1 90 ? 8.972 3.643 6.774 1.00 94.25 90 ASN A CA 1
ATOM 766 C C . ASN A 1 90 ? 9.590 2.767 5.678 1.00 94.25 90 ASN A C 1
ATOM 768 O O . ASN A 1 90 ? 10.389 3.265 4.885 1.00 94.25 90 ASN A O 1
ATOM 772 N N . ALA A 1 91 ? 9.178 1.499 5.586 1.00 91.38 91 ALA A N 1
ATOM 773 C CA . ALA A 1 91 ? 9.647 0.587 4.545 1.00 91.38 91 ALA A CA 1
ATOM 774 C C . ALA A 1 91 ? 9.294 1.099 3.139 1.00 91.38 91 ALA A C 1
ATOM 776 O O . ALA A 1 91 ? 10.158 1.171 2.265 1.00 91.38 91 ALA A O 1
ATOM 777 N N . LEU A 1 92 ? 8.048 1.533 2.931 1.00 91.25 92 LEU A N 1
ATOM 778 C CA . LEU A 1 92 ? 7.622 2.084 1.647 1.00 91.25 92 LEU A CA 1
ATOM 779 C C . LEU A 1 92 ? 8.299 3.429 1.338 1.00 91.25 92 LEU A C 1
ATOM 781 O O . LEU A 1 92 ? 8.630 3.702 0.185 1.00 91.25 92 LEU A O 1
ATOM 785 N N . SER A 1 93 ? 8.549 4.257 2.357 1.00 90.25 93 SER A N 1
ATOM 786 C CA . SER A 1 93 ? 9.262 5.534 2.198 1.00 90.25 93 SER A CA 1
ATOM 787 C C . SER A 1 93 ? 10.687 5.321 1.710 1.00 90.25 93 SER A C 1
ATOM 789 O O . SER A 1 93 ? 11.157 6.070 0.857 1.00 90.25 93 SER A O 1
ATOM 791 N N . LEU A 1 94 ? 11.366 4.297 2.231 1.00 90.12 94 LEU A N 1
ATOM 792 C CA . LEU A 1 94 ? 12.715 3.949 1.804 1.00 90.12 94 LEU A CA 1
ATOM 793 C C . LEU A 1 94 ? 12.728 3.576 0.318 1.00 90.12 94 LEU A C 1
ATOM 795 O O . LEU A 1 94 ? 13.462 4.190 -0.448 1.00 90.12 94 LEU A O 1
ATOM 799 N N . LEU A 1 95 ? 11.840 2.672 -0.104 1.00 85.81 95 LEU A N 1
ATOM 800 C CA . LEU A 1 95 ? 11.711 2.267 -1.509 1.00 85.81 95 LEU A CA 1
ATOM 801 C C . LEU A 1 95 ? 11.349 3.442 -2.426 1.00 85.81 95 LEU A C 1
ATOM 803 O O . LEU A 1 95 ? 11.867 3.561 -3.536 1.00 85.81 95 LEU A O 1
ATOM 807 N N . TYR A 1 96 ? 10.476 4.339 -1.966 1.00 85.81 96 TYR A N 1
ATOM 808 C CA . TYR A 1 96 ? 10.128 5.561 -2.687 1.00 85.81 96 TYR A CA 1
ATOM 809 C C . TYR A 1 96 ? 11.327 6.485 -2.879 1.00 85.81 96 TYR A C 1
ATOM 811 O O . TYR A 1 96 ? 11.576 6.954 -3.990 1.00 85.81 96 TYR A O 1
ATOM 819 N N . ASN A 1 97 ? 12.090 6.717 -1.815 1.00 85.69 97 ASN A N 1
ATOM 820 C CA . ASN A 1 97 ? 13.273 7.566 -1.860 1.00 85.69 97 ASN A CA 1
ATOM 821 C C . ASN A 1 97 ? 14.386 6.942 -2.703 1.00 85.69 97 ASN A C 1
ATOM 823 O O . ASN A 1 97 ? 15.048 7.665 -3.437 1.00 85.69 97 ASN A O 1
ATOM 827 N N . GLU A 1 98 ? 14.575 5.624 -2.653 1.00 83.50 98 GLU A N 1
ATOM 828 C CA . GLU A 1 98 ? 15.507 4.913 -3.533 1.00 83.50 98 GLU A CA 1
ATOM 829 C C . GLU A 1 98 ? 15.103 5.034 -5.000 1.00 83.50 98 GLU A C 1
ATOM 831 O O . GLU A 1 98 ? 15.959 5.242 -5.860 1.00 83.50 98 GLU A O 1
ATOM 836 N N . MET A 1 99 ? 13.801 4.944 -5.291 1.00 77.75 99 MET A N 1
ATOM 837 C CA . MET A 1 99 ? 13.293 5.175 -6.636 1.00 77.75 99 MET A CA 1
ATOM 838 C C . MET A 1 99 ? 13.637 6.598 -7.079 1.00 77.75 99 MET A C 1
ATOM 840 O O . MET A 1 99 ? 14.314 6.748 -8.082 1.00 77.75 99 MET A O 1
ATOM 844 N N . LEU A 1 100 ? 13.253 7.630 -6.320 1.00 74.06 100 LEU A N 1
ATOM 845 C CA . LEU A 1 100 ? 13.528 9.031 -6.670 1.00 74.06 100 LEU 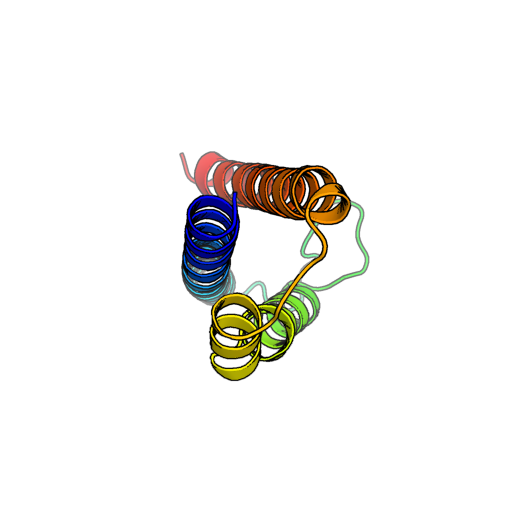A CA 1
ATOM 846 C C . LEU A 1 100 ? 15.026 9.371 -6.720 1.00 74.06 100 LEU A C 1
ATOM 848 O O . LEU A 1 100 ? 15.450 10.134 -7.579 1.00 74.06 100 LEU A O 1
ATOM 852 N N . GLY A 1 101 ? 15.825 8.812 -5.813 1.00 68.75 101 GLY A N 1
ATOM 853 C CA . GLY A 1 101 ? 17.264 9.049 -5.706 1.00 68.75 101 GLY A CA 1
ATOM 854 C C . GLY A 1 101 ? 18.069 8.447 -6.856 1.00 68.75 101 GLY A C 1
ATOM 855 O O . GLY A 1 101 ? 19.124 8.973 -7.183 1.00 68.75 101 GLY A O 1
ATOM 856 N N . LYS A 1 102 ? 17.552 7.412 -7.532 1.00 54.94 102 LYS A N 1
ATOM 857 C CA . LYS A 1 102 ? 18.092 6.944 -8.820 1.00 54.94 102 LYS A CA 1
ATOM 858 C C . LYS A 1 102 ? 17.817 7.912 -9.988 1.00 54.94 102 LYS A C 1
ATOM 860 O O . LYS A 1 102 ? 18.297 7.650 -11.088 1.00 54.94 102 LYS A O 1
ATOM 865 N N . TYR A 1 103 ? 17.055 8.994 -9.776 1.00 48.38 103 TYR A N 1
ATOM 866 C CA . TYR A 1 103 ? 16.674 9.979 -10.803 1.00 48.38 103 TYR A CA 1
ATOM 867 C C . TYR A 1 103 ? 17.222 11.396 -10.586 1.00 48.38 103 TYR A C 1
ATOM 869 O O . TYR A 1 103 ? 16.851 12.284 -11.354 1.00 48.38 103 TYR A O 1
ATOM 877 N N . ASN A 1 104 ? 18.099 11.605 -9.600 1.00 41.62 104 ASN A N 1
ATOM 878 C CA . ASN A 1 104 ? 18.927 12.814 -9.493 1.00 41.62 104 ASN A CA 1
ATOM 879 C C . ASN A 1 104 ? 20.346 12.520 -9.981 1.00 41.62 104 ASN A C 1
ATOM 881 O O . ASN A 1 104 ? 20.949 13.437 -10.578 1.00 41.62 104 ASN A O 1
#

pLDDT: mean 90.72, std 8.87, range [41.62, 97.62]